Protein AF-A0A934HSJ5-F1 (afdb_monomer)

InterPro domains:
  IPR010026 Phage holin, LL-H family [PF09682] (6-108)

Foldseek 3Di:
DVVVVVVVVVVVVVVVVVVVVVVVVVVVVVVVVVVVVVVVVVVVVVVLVVLLVQLLVLLVVLCVVCVPPPPCVVVSLVSSLVSSCVVPPPDDPVRSVVSNVVSVVVVVVVCVVVCVPPPDPDPDD

Nearest PDB structures (foldseek):
  4zsf-assembly1_A-2  TM=5.308E-01  e=1.462E+00  Geobacillus stearothermophilus
  5z7e-assembly1_A  TM=4.264E-01  e=4.624E+00  Equus caballus
  8rbz-assembly1_j  TM=2.243E-01  e=7.978E+00  Homo sapiens

Structure (mmCIF, N/CA/C/O backbone):
data_AF-A0A934HSJ5-F1
#
_entry.id   AF-A0A934HSJ5-F1
#
loop_
_atom_site.group_PDB
_atom_site.id
_atom_site.type_symbol
_atom_site.label_atom_id
_atom_site.label_alt_id
_atom_site.label_comp_id
_atom_site.label_asym_id
_atom_site.label_entity_id
_atom_site.label_seq_id
_atom_site.pdbx_PDB_ins_code
_atom_site.Cartn_x
_atom_site.Cartn_y
_atom_site.Cartn_z
_atom_site.occupancy
_atom_site.B_iso_or_equiv
_atom_site.auth_seq_id
_atom_site.auth_comp_id
_atom_site.auth_asym_id
_atom_site.auth_atom_id
_atom_site.pdbx_PDB_model_num
ATOM 1 N N . MET A 1 1 ? 46.136 -0.582 -55.439 1.00 58.09 1 MET A N 1
ATOM 2 C CA . MET A 1 1 ? 46.090 0.205 -54.185 1.00 58.09 1 MET A CA 1
ATOM 3 C C . MET A 1 1 ? 44.763 0.951 -54.025 1.00 58.09 1 MET A C 1
ATOM 5 O O . MET A 1 1 ? 44.224 0.923 -52.930 1.00 58.09 1 MET A O 1
ATOM 9 N N . GLU A 1 2 ? 44.173 1.520 -55.086 1.00 60.09 2 GLU A N 1
ATOM 10 C CA . GLU A 1 2 ? 42.895 2.266 -55.010 1.00 60.09 2 GLU A CA 1
ATOM 11 C C . GLU A 1 2 ? 41.702 1.466 -54.441 1.00 60.09 2 GLU A C 1
ATOM 13 O O . GLU A 1 2 ? 41.014 1.954 -53.549 1.00 60.09 2 GLU A O 1
ATOM 18 N N . ASN A 1 3 ? 41.502 0.205 -54.847 1.00 70.56 3 ASN A N 1
ATOM 19 C CA . ASN A 1 3 ? 40.378 -0.615 -54.352 1.00 70.56 3 ASN A CA 1
ATOM 20 C C . ASN A 1 3 ? 40.442 -0.947 -52.849 1.00 70.56 3 ASN A C 1
ATOM 22 O O . ASN A 1 3 ? 39.403 -1.094 -52.209 1.00 70.56 3 ASN A O 1
ATOM 26 N N . GLN A 1 4 ? 41.642 -1.051 -52.263 1.00 71.31 4 GLN A N 1
ATOM 27 C CA . GLN A 1 4 ? 41.791 -1.298 -50.822 1.00 71.31 4 GLN A CA 1
ATOM 28 C C . GLN A 1 4 ? 41.431 -0.055 -50.005 1.00 71.31 4 GLN A C 1
ATOM 30 O O . GLN A 1 4 ? 40.747 -0.173 -48.992 1.00 71.31 4 GLN A O 1
ATOM 35 N N . VAL A 1 5 ? 41.824 1.135 -50.469 1.00 73.88 5 VAL A N 1
ATOM 36 C CA . VAL A 1 5 ? 41.498 2.404 -49.799 1.00 73.88 5 VAL A CA 1
ATOM 37 C C . VAL A 1 5 ? 39.987 2.664 -49.831 1.00 73.88 5 VAL A C 1
ATOM 39 O O . VAL A 1 5 ? 39.407 3.004 -48.802 1.00 73.88 5 VAL A O 1
ATOM 42 N N . ILE A 1 6 ? 39.324 2.412 -50.967 1.00 77.56 6 ILE A N 1
ATOM 43 C CA . ILE A 1 6 ? 37.860 2.528 -51.095 1.00 77.56 6 ILE A CA 1
ATOM 44 C C . ILE A 1 6 ? 37.143 1.517 -50.185 1.00 77.56 6 ILE A C 1
ATOM 46 O O . ILE A 1 6 ? 36.199 1.879 -49.485 1.00 77.56 6 ILE A O 1
ATOM 50 N N . SER A 1 7 ? 37.617 0.268 -50.130 1.00 79.25 7 SER A N 1
ATOM 51 C CA . SER A 1 7 ? 37.038 -0.766 -49.259 1.00 79.25 7 SER A CA 1
ATOM 52 C C . SER A 1 7 ? 37.131 -0.409 -47.772 1.00 79.25 7 SER A C 1
ATOM 54 O O . SER A 1 7 ? 36.184 -0.656 -47.027 1.00 79.25 7 SER A O 1
ATOM 56 N N . ILE A 1 8 ? 38.247 0.179 -47.330 1.00 82.62 8 ILE A N 1
ATOM 57 C CA . ILE A 1 8 ? 38.438 0.614 -45.937 1.00 82.62 8 ILE A CA 1
ATOM 58 C C . ILE A 1 8 ? 37.473 1.755 -45.592 1.00 82.62 8 ILE A C 1
ATOM 60 O O . ILE A 1 8 ? 36.840 1.732 -44.536 1.00 82.62 8 ILE A O 1
ATOM 64 N N . PHE A 1 9 ? 37.299 2.721 -46.498 1.00 82.50 9 PHE A N 1
ATOM 65 C CA . PHE A 1 9 ? 36.345 3.817 -46.313 1.00 82.50 9 PHE A CA 1
ATOM 66 C C . PHE A 1 9 ? 34.896 3.325 -46.219 1.00 82.50 9 PHE A C 1
ATOM 68 O O . PHE A 1 9 ? 34.157 3.749 -45.331 1.00 82.50 9 PHE A O 1
ATOM 75 N N . VAL A 1 10 ? 34.494 2.392 -47.086 1.00 82.50 10 VAL A N 1
ATOM 76 C CA . VAL A 1 10 ? 33.147 1.800 -47.053 1.00 82.50 10 VAL A CA 1
ATOM 77 C C . VAL A 1 10 ? 32.908 1.047 -45.741 1.00 82.50 10 VAL A C 1
ATOM 79 O O . VAL A 1 10 ? 31.857 1.210 -45.125 1.00 82.50 10 VAL A O 1
ATOM 82 N N . GLN A 1 11 ? 33.888 0.275 -45.264 1.00 84.50 11 GLN A N 1
ATOM 83 C CA . GLN A 1 11 ? 33.780 -0.433 -43.984 1.00 84.50 11 GLN A CA 1
ATOM 84 C C . GLN A 1 11 ? 33.653 0.528 -42.797 1.00 84.50 11 GLN A C 1
ATOM 86 O O . GLN A 1 11 ? 32.810 0.309 -41.930 1.00 84.50 11 GLN A O 1
ATOM 91 N N . ALA A 1 12 ? 34.426 1.617 -42.778 1.00 84.44 12 ALA A N 1
ATOM 92 C CA . ALA A 1 12 ? 34.336 2.625 -41.724 1.00 84.44 12 ALA A CA 1
ATOM 93 C C . ALA A 1 12 ? 32.936 3.265 -41.658 1.00 84.44 12 ALA A C 1
ATOM 95 O O . ALA A 1 12 ? 32.360 3.389 -40.576 1.00 84.44 12 ALA A O 1
ATOM 96 N N . VAL A 1 13 ? 32.347 3.600 -42.812 1.00 86.00 13 VAL A N 1
ATOM 97 C CA . VAL A 1 13 ? 30.982 4.147 -42.890 1.00 86.00 13 VAL A CA 1
ATOM 98 C C . VAL A 1 13 ? 29.943 3.124 -42.422 1.00 86.00 13 VAL A C 1
ATOM 100 O O . VAL A 1 13 ? 29.047 3.471 -41.654 1.00 86.00 13 VAL A O 1
ATOM 103 N N . LEU A 1 14 ? 30.074 1.856 -42.819 1.00 87.06 14 LEU A N 1
ATOM 104 C CA . LEU A 1 14 ? 29.156 0.791 -42.403 1.00 87.06 14 LEU A CA 1
ATOM 105 C C . LEU A 1 14 ? 29.187 0.540 -40.892 1.00 87.06 14 LEU A C 1
ATOM 107 O O . LEU A 1 14 ? 28.134 0.319 -40.298 1.00 87.06 14 LEU A O 1
ATOM 111 N N . VAL A 1 15 ? 30.358 0.616 -40.256 1.00 90.31 15 VAL A N 1
ATOM 112 C CA . VAL A 1 15 ? 30.484 0.480 -38.795 1.00 90.31 15 VAL A CA 1
ATOM 113 C C . VAL A 1 15 ? 29.771 1.626 -38.078 1.00 90.31 15 VAL A C 1
ATOM 115 O O . VAL A 1 15 ? 29.020 1.382 -37.134 1.00 90.31 15 VAL A O 1
ATOM 118 N N . ILE A 1 16 ? 29.944 2.864 -38.550 1.00 88.31 16 ILE A N 1
ATOM 119 C CA . ILE A 1 16 ? 29.276 4.039 -37.971 1.00 88.31 16 ILE A CA 1
ATOM 120 C C . ILE A 1 16 ? 27.755 3.927 -38.132 1.00 88.31 16 ILE A C 1
ATOM 122 O O . ILE A 1 16 ? 27.017 4.121 -37.167 1.00 88.31 16 ILE A O 1
ATOM 126 N N . LEU A 1 17 ? 27.276 3.561 -39.324 1.00 84.31 17 LEU A N 1
ATOM 127 C CA . LEU A 1 17 ? 25.848 3.371 -39.589 1.00 84.31 17 LEU A CA 1
ATOM 128 C C . LEU A 1 17 ? 25.258 2.221 -38.763 1.00 84.31 17 LEU A C 1
ATOM 130 O O . LEU A 1 17 ? 24.187 2.375 -38.176 1.00 84.31 17 LEU A O 1
ATOM 134 N N . GLY A 1 18 ? 25.969 1.097 -38.659 1.00 85.94 18 GLY A N 1
ATOM 135 C CA . GLY A 1 18 ? 25.567 -0.043 -37.837 1.00 85.94 18 GLY A CA 1
ATOM 136 C C . GLY A 1 18 ? 25.472 0.313 -36.352 1.00 85.94 18 GLY A C 1
ATOM 137 O O . GLY A 1 18 ? 24.498 -0.054 -35.689 1.00 85.94 18 GLY A O 1
ATOM 138 N N . ALA A 1 19 ? 26.426 1.095 -35.839 1.00 87.88 19 ALA A N 1
ATOM 139 C CA . ALA A 1 19 ? 26.387 1.616 -34.475 1.00 87.88 19 ALA A CA 1
ATOM 140 C C . ALA A 1 19 ? 25.193 2.561 -34.260 1.00 87.88 19 ALA A C 1
ATOM 142 O O . ALA A 1 19 ? 24.510 2.464 -33.239 1.00 87.88 19 ALA A O 1
ATOM 143 N N . LEU A 1 20 ? 24.888 3.422 -35.237 1.00 87.31 20 LEU A N 1
ATOM 144 C CA . LEU A 1 20 ? 23.760 4.352 -35.166 1.00 87.31 20 LEU A CA 1
ATOM 145 C C . LEU A 1 20 ? 22.411 3.619 -35.137 1.00 87.31 20 LEU A C 1
ATOM 147 O O . LEU A 1 20 ? 21.568 3.906 -34.290 1.00 87.31 20 LEU A O 1
ATOM 151 N N . VAL A 1 21 ? 22.215 2.638 -36.023 1.00 85.56 21 VAL A N 1
ATOM 152 C CA . VAL A 1 21 ? 20.997 1.808 -36.065 1.00 85.56 21 VAL A CA 1
ATOM 153 C C . VAL A 1 21 ? 20.832 1.021 -34.765 1.00 85.56 21 VAL A C 1
ATOM 155 O O . VAL A 1 21 ? 19.734 0.971 -34.204 1.00 85.56 21 VAL A O 1
ATOM 158 N N . SER A 1 22 ? 21.924 0.459 -34.244 1.00 83.81 22 SER A N 1
ATOM 159 C CA . SER A 1 22 ? 21.920 -0.271 -32.970 1.00 83.81 22 SER A CA 1
ATOM 160 C C . SER A 1 22 ? 21.547 0.642 -31.799 1.00 83.81 22 SER A C 1
ATOM 162 O O . SER A 1 22 ? 20.719 0.278 -30.958 1.00 83.81 22 SER A O 1
ATOM 164 N N . TYR A 1 23 ? 22.092 1.861 -31.770 1.00 89.56 23 TYR A N 1
ATOM 165 C CA . TYR A 1 23 ? 21.759 2.867 -30.766 1.00 89.56 23 TYR A CA 1
ATOM 166 C C . TYR A 1 23 ? 20.286 3.289 -30.843 1.00 89.56 23 TYR A C 1
ATOM 168 O O . TYR A 1 23 ? 19.583 3.227 -29.835 1.00 89.56 23 TYR A O 1
ATOM 176 N N . LEU A 1 24 ? 19.783 3.642 -32.031 1.00 85.56 24 LEU A N 1
ATOM 177 C CA . LEU A 1 24 ? 18.388 4.056 -32.228 1.00 85.56 24 LEU A CA 1
ATOM 178 C C . LEU A 1 24 ? 17.398 2.950 -31.839 1.00 85.56 24 LEU A C 1
ATOM 180 O O . LEU A 1 24 ? 16.396 3.225 -31.180 1.00 85.56 24 LEU A O 1
ATOM 184 N N . THR A 1 25 ? 17.711 1.697 -32.175 1.00 82.25 25 THR A N 1
ATOM 185 C CA . THR A 1 25 ? 16.900 0.533 -31.786 1.00 82.25 25 THR A CA 1
ATOM 186 C C . THR A 1 25 ? 16.874 0.370 -30.267 1.00 82.25 25 THR A C 1
ATOM 188 O O . THR A 1 25 ? 15.809 0.198 -29.674 1.00 82.25 25 THR A O 1
ATOM 191 N N . THR A 1 26 ? 18.031 0.499 -29.614 1.00 89.00 26 THR A N 1
ATOM 192 C CA . THR A 1 26 ? 18.147 0.400 -28.152 1.00 89.00 26 THR A CA 1
ATOM 193 C C . THR A 1 26 ? 17.371 1.515 -27.450 1.00 89.00 26 THR A C 1
ATOM 195 O O . THR A 1 26 ? 16.642 1.251 -26.494 1.00 89.00 26 THR A O 1
ATOM 198 N N . VAL A 1 27 ? 17.474 2.755 -27.935 1.00 89.25 27 VAL A N 1
ATOM 199 C CA . VAL A 1 27 ? 16.727 3.901 -27.396 1.00 89.25 27 VAL A CA 1
ATOM 200 C C . VAL A 1 27 ? 15.220 3.700 -27.567 1.00 89.25 27 VAL A C 1
ATOM 202 O O . VAL A 1 27 ? 14.472 3.911 -26.612 1.00 89.25 27 VAL A O 1
ATOM 205 N N . ALA A 1 28 ? 14.770 3.243 -28.739 1.00 82.06 28 ALA A N 1
ATOM 206 C CA . ALA A 1 28 ? 13.357 2.985 -29.006 1.00 82.06 28 ALA A CA 1
ATOM 207 C C . ALA A 1 28 ? 12.786 1.895 -28.084 1.00 82.06 28 ALA A C 1
ATOM 209 O O . ALA A 1 28 ? 11.754 2.106 -27.442 1.00 82.06 28 ALA A O 1
ATOM 210 N N . VAL A 1 29 ? 13.483 0.761 -27.951 1.00 89.25 29 VAL A N 1
ATOM 211 C CA . VAL A 1 29 ? 13.084 -0.325 -27.042 1.00 89.25 29 VAL A CA 1
ATOM 212 C C . VAL A 1 29 ? 13.098 0.152 -25.590 1.00 89.25 29 VAL A C 1
ATOM 214 O O . VAL A 1 29 ? 12.127 -0.064 -24.870 1.00 89.25 29 VAL A O 1
ATOM 217 N N . SER A 1 30 ? 14.146 0.861 -25.162 1.00 90.56 30 SER A N 1
ATOM 218 C CA . SER A 1 30 ? 14.241 1.398 -23.799 1.00 90.56 30 SER A CA 1
ATOM 219 C C . SER A 1 30 ? 13.086 2.350 -23.475 1.00 90.56 30 SER A C 1
ATOM 221 O O . SER A 1 30 ? 12.499 2.270 -22.396 1.00 90.56 30 SER A O 1
ATOM 223 N N . TYR A 1 31 ? 12.712 3.222 -24.413 1.00 89.88 31 TYR A N 1
ATOM 224 C CA . TYR A 1 31 ? 11.584 4.136 -24.252 1.00 89.88 31 TYR A CA 1
ATOM 225 C C . TYR A 1 31 ? 10.246 3.394 -24.110 1.00 89.88 31 TYR A C 1
ATOM 227 O O . TYR A 1 31 ? 9.453 3.722 -23.224 1.00 89.88 31 TYR A O 1
ATOM 235 N N . LEU A 1 32 ? 10.005 2.371 -24.938 1.00 83.06 32 LEU A N 1
ATOM 236 C CA . LEU A 1 32 ? 8.800 1.539 -24.853 1.00 83.06 32 LEU A CA 1
ATOM 237 C C . LEU A 1 32 ? 8.738 0.755 -23.537 1.00 83.06 32 LEU A C 1
ATOM 239 O O . LEU A 1 32 ? 7.688 0.738 -22.892 1.00 83.06 32 LEU A O 1
ATOM 243 N N . SER A 1 33 ? 9.857 0.172 -23.101 1.00 82.50 33 SER A N 1
ATOM 244 C CA . SER A 1 33 ? 9.949 -0.529 -21.816 1.00 82.50 33 SER A CA 1
ATOM 245 C C . SER A 1 33 ? 9.636 0.402 -20.646 1.00 82.50 33 SER A C 1
ATOM 247 O O . SER A 1 33 ? 8.779 0.080 -19.827 1.00 82.50 33 SER A O 1
ATOM 249 N N . LYS A 1 34 ? 10.222 1.607 -20.622 1.00 87.62 34 LYS A N 1
ATOM 250 C CA . LYS A 1 34 ? 9.939 2.616 -19.586 1.00 87.62 34 LYS A CA 1
ATOM 251 C C . LYS A 1 34 ? 8.470 3.038 -19.568 1.00 87.62 34 LYS A C 1
ATOM 253 O O . LYS A 1 34 ? 7.888 3.175 -18.495 1.00 87.62 34 LYS A O 1
ATOM 258 N N . LYS A 1 35 ? 7.845 3.227 -20.738 1.00 79.06 35 LYS A N 1
ATOM 259 C CA . LYS A 1 35 ? 6.406 3.531 -20.818 1.00 79.06 35 LYS A CA 1
ATOM 260 C C . LYS A 1 35 ? 5.549 2.391 -20.283 1.00 79.06 35 LYS A C 1
ATOM 262 O O . LYS A 1 35 ? 4.624 2.647 -19.519 1.00 79.06 35 LYS A O 1
ATOM 267 N N . LYS A 1 36 ? 5.858 1.148 -20.654 1.00 75.50 36 LYS A N 1
ATOM 268 C CA . LYS A 1 36 ? 5.157 -0.036 -20.149 1.00 75.50 36 LYS A CA 1
ATOM 269 C C . LYS A 1 36 ? 5.270 -0.140 -18.625 1.00 75.50 36 LYS A C 1
ATOM 271 O O . LYS A 1 36 ? 4.259 -0.338 -17.962 1.00 75.50 36 LYS A O 1
ATOM 276 N N . GLU A 1 37 ? 6.467 0.024 -18.068 1.00 81.31 37 GLU A N 1
ATOM 277 C CA . GLU A 1 37 ? 6.694 0.002 -16.616 1.00 81.31 37 GLU A CA 1
ATOM 278 C C . GLU A 1 37 ? 5.930 1.116 -15.893 1.00 81.31 37 GLU A C 1
ATOM 280 O O . GLU A 1 37 ? 5.292 0.860 -14.873 1.00 81.31 37 GLU A O 1
ATOM 285 N N . ALA A 1 38 ? 5.936 2.337 -16.438 1.00 78.56 38 ALA A N 1
ATOM 286 C CA . ALA A 1 38 ? 5.179 3.455 -15.884 1.00 78.56 38 ALA A CA 1
ATOM 287 C C . ALA A 1 38 ? 3.668 3.181 -15.876 1.00 78.56 38 ALA A C 1
ATOM 289 O O . ALA A 1 38 ? 3.017 3.445 -14.870 1.00 78.56 38 ALA A O 1
ATOM 290 N N . LEU A 1 39 ? 3.128 2.596 -16.952 1.00 68.94 39 LEU A N 1
ATOM 291 C CA . LEU A 1 39 ? 1.721 2.193 -17.024 1.00 68.94 39 LEU A CA 1
ATOM 292 C C . LEU A 1 39 ? 1.390 1.101 -16.003 1.00 68.94 39 LEU A C 1
ATOM 294 O O . LEU A 1 39 ? 0.397 1.222 -15.299 1.00 68.94 39 LEU A O 1
ATOM 298 N N . ILE A 1 40 ? 2.228 0.070 -15.863 1.00 71.38 40 ILE A N 1
ATOM 299 C CA . ILE A 1 40 ? 2.032 -0.985 -14.852 1.00 71.38 40 ILE A CA 1
ATOM 300 C C . ILE A 1 40 ? 2.041 -0.393 -13.442 1.00 71.38 40 ILE A C 1
ATOM 302 O O . ILE A 1 40 ? 1.168 -0.703 -12.633 1.00 71.38 40 ILE A O 1
ATOM 306 N N . LYS A 1 41 ? 2.995 0.498 -13.155 1.00 80.38 41 LYS A N 1
ATOM 307 C CA . LYS A 1 41 ? 3.080 1.191 -11.869 1.00 80.38 41 LYS A CA 1
ATOM 308 C C . LYS A 1 41 ? 1.856 2.072 -11.618 1.00 80.38 41 LYS A C 1
ATOM 310 O O . LYS A 1 41 ? 1.340 2.076 -10.505 1.00 80.38 41 LYS A O 1
ATOM 315 N N . GLN A 1 42 ? 1.390 2.791 -12.639 1.00 74.12 42 GLN A N 1
ATOM 316 C CA . GLN A 1 42 ? 0.189 3.616 -12.557 1.00 74.12 42 GLN A CA 1
ATOM 317 C C . GLN A 1 42 ? -1.052 2.758 -12.294 1.00 74.12 42 GLN A C 1
ATOM 319 O O . GLN A 1 42 ? -1.782 3.053 -11.359 1.00 74.12 42 GLN A O 1
ATOM 324 N N . MET A 1 43 ? -1.236 1.648 -13.017 1.00 68.56 43 MET A N 1
ATOM 325 C CA . MET A 1 43 ? -2.340 0.713 -12.766 1.00 68.56 43 MET A CA 1
ATOM 326 C C . MET A 1 43 ? -2.302 0.148 -11.342 1.00 68.56 43 MET A C 1
ATOM 328 O O . MET A 1 43 ? -3.340 0.044 -10.697 1.00 68.56 43 MET A O 1
ATOM 332 N N . GLY A 1 44 ? -1.113 -0.194 -10.834 1.00 81.00 44 GLY A N 1
ATOM 333 C CA . GLY A 1 44 ? -0.949 -0.642 -9.450 1.00 81.00 44 GLY A CA 1
ATOM 334 C C . GLY A 1 44 ? -1.345 0.436 -8.437 1.00 81.00 44 GLY A C 1
ATOM 335 O O . GLY A 1 44 ? -2.069 0.149 -7.486 1.00 81.00 44 GLY A O 1
ATOM 336 N N . ALA A 1 45 ? -0.926 1.685 -8.662 1.00 82.44 45 ALA A N 1
ATOM 337 C CA . ALA A 1 45 ? -1.295 2.818 -7.816 1.00 82.44 45 ALA A CA 1
ATOM 338 C C . ALA A 1 45 ? -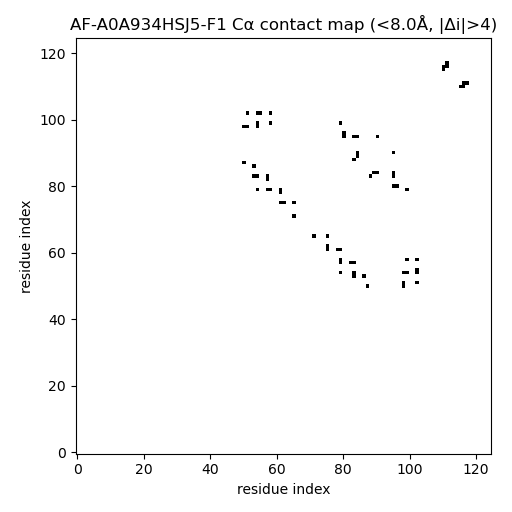2.801 3.124 -7.874 1.00 82.44 45 ALA A C 1
ATOM 340 O O . ALA A 1 45 ? -3.420 3.360 -6.839 1.00 82.44 45 ALA A O 1
ATOM 341 N N . ASP A 1 46 ? -3.405 3.072 -9.060 1.00 85.75 46 ASP A N 1
ATOM 342 C CA . ASP A 1 46 ? -4.838 3.297 -9.253 1.00 85.75 46 ASP A CA 1
ATOM 343 C C . ASP A 1 46 ? -5.659 2.211 -8.548 1.00 85.75 46 ASP A C 1
ATOM 345 O O . ASP A 1 46 ? -6.589 2.522 -7.803 1.00 85.75 46 ASP A O 1
ATOM 349 N N . GLN A 1 47 ? -5.267 0.942 -8.695 1.00 87.25 47 GLN A N 1
ATOM 350 C CA . GLN A 1 47 ? -5.917 -0.176 -8.014 1.00 87.25 47 GLN A CA 1
ATOM 351 C C . GLN A 1 47 ? -5.786 -0.070 -6.490 1.00 87.25 47 GLN A C 1
ATOM 353 O O . GLN A 1 47 ? -6.761 -0.307 -5.766 1.00 87.25 47 GLN A O 1
ATOM 358 N N . TYR A 1 48 ? -4.608 0.322 -5.995 1.00 89.44 48 TYR A N 1
ATOM 359 C CA . TYR A 1 48 ? -4.398 0.591 -4.575 1.00 89.44 48 TYR A CA 1
ATOM 360 C C . TYR A 1 48 ? -5.328 1.704 -4.084 1.00 89.44 48 TYR A C 1
ATOM 362 O O . TYR A 1 48 ? -6.037 1.515 -3.100 1.00 89.44 48 TYR A O 1
ATOM 370 N N . ASN A 1 49 ? -5.394 2.833 -4.795 1.00 91.44 49 ASN A N 1
ATOM 371 C CA . ASN A 1 49 ? -6.228 3.977 -4.421 1.00 91.44 49 ASN A CA 1
ATOM 372 C C . ASN A 1 49 ? -7.725 3.635 -4.425 1.00 91.44 49 ASN A C 1
ATOM 374 O O . ASN A 1 49 ? -8.459 4.036 -3.520 1.00 91.44 49 ASN A O 1
ATOM 378 N N . ILE A 1 50 ? -8.190 2.870 -5.417 1.00 92.94 50 ILE A N 1
ATOM 379 C CA . ILE A 1 50 ? -9.569 2.369 -5.467 1.00 92.94 50 ILE A CA 1
ATOM 380 C C . ILE A 1 50 ? -9.853 1.499 -4.238 1.00 92.94 50 ILE A C 1
ATOM 382 O O . ILE A 1 50 ? -10.835 1.730 -3.529 1.00 92.94 50 ILE A O 1
ATOM 386 N N . THR A 1 51 ? -8.970 0.540 -3.949 1.00 93.81 51 THR A N 1
ATOM 387 C CA . THR A 1 51 ? -9.113 -0.371 -2.804 1.00 93.81 51 THR A CA 1
ATOM 388 C C . THR A 1 51 ? -9.086 0.391 -1.478 1.00 93.81 51 THR A C 1
ATOM 390 O O . THR A 1 51 ? -9.934 0.155 -0.618 1.00 93.81 51 THR A O 1
ATOM 393 N N . TYR A 1 52 ? -8.198 1.377 -1.344 1.00 96.19 52 TYR A N 1
ATOM 394 C CA . TYR A 1 52 ? -8.115 2.261 -0.185 1.00 96.19 52 TYR A CA 1
ATOM 395 C C . TYR A 1 52 ? -9.418 3.040 0.046 1.00 96.19 52 TYR A C 1
ATOM 397 O O . TYR A 1 52 ? -9.935 3.087 1.161 1.00 96.19 52 TYR A O 1
ATOM 405 N N . ASN A 1 53 ? -10.006 3.610 -1.008 1.00 96.12 53 ASN A N 1
ATOM 406 C CA . ASN A 1 53 ? -11.268 4.347 -0.901 1.00 96.12 53 ASN A CA 1
ATOM 407 C C . ASN A 1 53 ? -12.446 3.440 -0.506 1.00 96.12 53 ASN A C 1
ATOM 409 O O . ASN A 1 53 ? -13.313 3.842 0.281 1.00 96.12 53 ASN A O 1
ATOM 413 N N . ILE A 1 54 ? -12.469 2.200 -1.006 1.00 96.00 54 ILE A N 1
ATOM 414 C CA . ILE A 1 54 ? -13.436 1.178 -0.582 1.00 96.00 54 ILE A CA 1
ATOM 415 C C . ILE A 1 54 ? -13.239 0.846 0.902 1.00 96.00 54 ILE A C 1
ATOM 417 O O . ILE A 1 54 ? -14.206 0.888 1.664 1.00 96.00 54 ILE A O 1
ATOM 421 N N . ALA A 1 55 ? -12.001 0.574 1.323 1.00 96.94 55 ALA A N 1
ATOM 422 C CA . ALA A 1 55 ? -11.644 0.297 2.712 1.00 96.94 55 ALA A CA 1
ATOM 423 C C . ALA A 1 55 ? -12.083 1.434 3.649 1.00 96.94 55 ALA A C 1
ATOM 425 O O . ALA A 1 55 ? -12.760 1.194 4.647 1.00 96.94 55 ALA A O 1
ATOM 426 N N . LYS A 1 56 ? -11.808 2.689 3.285 1.00 96.88 56 LYS A N 1
ATOM 427 C CA . LYS A 1 56 ? -12.228 3.873 4.048 1.00 96.88 56 LYS A CA 1
ATOM 428 C C . LYS A 1 56 ? -13.748 3.985 4.177 1.00 96.88 56 LYS A C 1
ATOM 430 O O . LYS A 1 56 ? -14.265 4.279 5.253 1.00 96.88 56 LYS A O 1
ATOM 435 N N . SER A 1 57 ? -14.478 3.701 3.100 1.00 94.81 57 SER A N 1
ATOM 436 C CA . SER A 1 57 ? -15.947 3.702 3.118 1.00 94.81 57 SER A CA 1
ATOM 437 C C . SER A 1 57 ? -16.507 2.607 4.035 1.00 94.81 57 SER A C 1
ATOM 439 O O . SER A 1 57 ? -17.449 2.851 4.789 1.00 94.81 57 SER A O 1
ATOM 441 N N . ILE A 1 58 ? -15.907 1.411 4.008 1.00 95.94 58 ILE A N 1
ATOM 442 C CA . ILE A 1 58 ? -16.261 0.303 4.907 1.00 95.94 58 ILE A CA 1
ATOM 443 C C . ILE A 1 58 ? -15.979 0.679 6.359 1.00 95.94 58 ILE A C 1
ATOM 445 O O . ILE A 1 58 ? -16.836 0.445 7.206 1.00 95.94 58 ILE A O 1
ATOM 449 N N . PHE A 1 59 ? -14.824 1.285 6.649 1.00 96.06 59 PHE A N 1
ATOM 450 C CA . PHE A 1 59 ? -14.472 1.717 8.001 1.00 96.06 59 PHE A CA 1
ATOM 451 C C . PHE A 1 59 ? -15.572 2.592 8.609 1.00 96.06 59 PHE A C 1
ATOM 453 O O . PHE A 1 59 ? -16.075 2.285 9.686 1.00 96.06 59 PHE A O 1
ATOM 460 N N . PHE A 1 60 ? -16.020 3.628 7.893 1.00 93.94 60 PHE A N 1
ATOM 461 C CA . PHE A 1 60 ? -17.087 4.496 8.394 1.00 93.94 60 PHE A CA 1
ATOM 462 C C . PHE A 1 60 ? -18.426 3.770 8.553 1.00 93.94 60 PHE A C 1
ATOM 464 O O . PHE A 1 60 ? -19.142 4.021 9.522 1.00 93.94 60 PHE A O 1
ATOM 471 N N . ALA A 1 61 ? -18.766 2.854 7.641 1.00 91.25 61 ALA A N 1
ATOM 472 C CA . ALA A 1 61 ? -19.981 2.050 7.760 1.00 91.25 61 ALA A CA 1
ATOM 473 C C . ALA A 1 61 ? -19.955 1.156 9.014 1.00 91.25 61 ALA A C 1
ATOM 475 O O . ALA A 1 61 ? -20.933 1.106 9.761 1.00 91.25 61 ALA A O 1
ATOM 476 N N . VAL A 1 62 ? -18.818 0.505 9.277 1.00 92.62 62 VAL A N 1
ATOM 477 C CA . VAL A 1 62 ? -18.598 -0.323 10.468 1.00 92.62 62 VAL A CA 1
ATOM 478 C C . VAL A 1 62 ? -18.643 0.534 11.736 1.00 92.62 62 VAL A C 1
ATOM 480 O O . VAL A 1 62 ? -19.364 0.200 12.673 1.00 92.62 62 VAL A O 1
ATOM 483 N N . GLU A 1 63 ? -17.958 1.679 11.769 1.00 89.81 63 GLU A N 1
ATOM 484 C CA . GLU A 1 63 ? -18.016 2.604 12.909 1.00 89.81 63 GLU A CA 1
ATOM 485 C C . GLU A 1 63 ? -19.454 3.041 13.227 1.00 89.81 63 GLU A C 1
ATOM 487 O O . GLU A 1 63 ? -19.861 3.028 14.390 1.00 89.81 63 GLU A O 1
ATOM 492 N N . GLN A 1 64 ? -20.260 3.347 12.205 1.00 87.25 64 GLN A N 1
ATOM 493 C CA . GLN A 1 64 ? -21.666 3.715 12.388 1.00 87.25 64 GLN A CA 1
ATOM 494 C C . GLN A 1 64 ? -22.520 2.569 12.926 1.00 87.25 64 GLN A C 1
ATOM 496 O O . GLN A 1 64 ? -23.334 2.779 13.829 1.00 87.25 64 GLN A O 1
ATOM 501 N N . GLN A 1 65 ? -22.336 1.354 12.412 1.00 86.62 65 GLN A N 1
ATOM 502 C CA . GLN A 1 65 ? -23.092 0.189 12.866 1.00 86.62 65 GLN A CA 1
ATOM 503 C C . GLN A 1 65 ? -22.818 -0.143 14.337 1.00 86.62 65 GLN A C 1
ATOM 505 O O . GLN A 1 65 ? -23.720 -0.553 15.066 1.00 86.62 65 GLN A O 1
ATOM 510 N N . PHE A 1 66 ? -21.586 0.080 14.787 1.00 91.44 66 PHE A N 1
ATOM 511 C CA . PHE A 1 66 ? -21.154 -0.209 16.151 1.00 91.44 66 PHE A CA 1
ATOM 512 C C . PHE A 1 66 ? -21.144 1.026 17.067 1.00 91.44 66 PHE A C 1
ATOM 514 O O . PHE A 1 66 ? -20.660 0.935 18.195 1.00 91.44 66 PHE A O 1
ATOM 521 N N . LYS A 1 67 ? -21.714 2.165 16.640 1.00 87.69 67 LYS A N 1
ATOM 522 C CA . LYS A 1 67 ? -21.667 3.449 17.371 1.00 87.69 67 LYS A CA 1
ATOM 523 C C . LYS A 1 67 ? -22.115 3.369 18.836 1.00 87.69 67 LYS A C 1
ATOM 525 O O . LYS A 1 67 ? -21.614 4.103 19.679 1.00 87.69 67 LYS A O 1
ATOM 530 N N . SER A 1 68 ? -23.067 2.485 19.138 1.00 86.31 68 SER A N 1
ATOM 531 C CA . SER A 1 68 ? -23.665 2.319 20.471 1.00 86.31 68 SER A CA 1
ATOM 532 C C . SER A 1 68 ? -23.117 1.106 21.226 1.00 86.31 68 SER A C 1
ATOM 534 O O . SER A 1 68 ? -23.636 0.764 22.284 1.00 86.31 68 SER A O 1
ATOM 536 N N . MET A 1 69 ? -22.099 0.430 20.685 1.00 87.31 69 MET A N 1
ATOM 537 C CA . MET A 1 69 ? -21.591 -0.833 21.208 1.00 87.31 69 MET A CA 1
ATOM 538 C C . MET A 1 69 ? -20.161 -0.639 21.744 1.00 87.31 69 MET A C 1
ATOM 540 O O . MET A 1 69 ? -1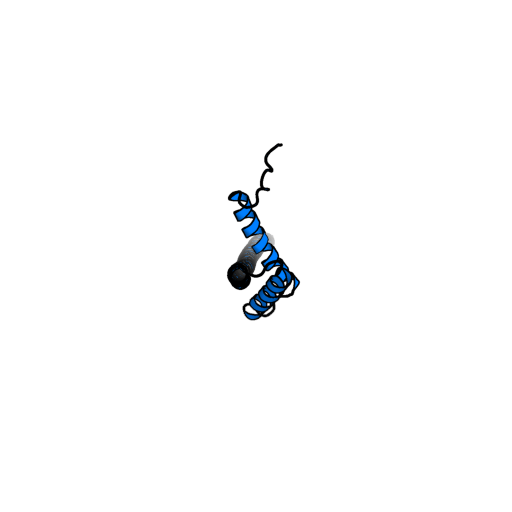9.201 -0.639 20.963 1.00 87.31 69 MET A O 1
ATOM 544 N N . PRO A 1 70 ? -19.987 -0.440 23.064 1.00 81.44 70 PRO A N 1
ATOM 545 C CA . PRO A 1 70 ? -18.664 -0.242 23.646 1.00 81.44 70 PRO A CA 1
ATOM 546 C C . PRO A 1 70 ? -17.819 -1.519 23.528 1.00 81.44 70 PRO A C 1
ATOM 548 O O . PRO A 1 70 ? -18.346 -2.627 23.573 1.00 81.44 70 PRO A O 1
ATOM 551 N N . LYS A 1 71 ? -16.492 -1.364 23.410 1.00 86.56 71 LYS A N 1
ATOM 552 C CA . LYS A 1 71 ? -15.509 -2.471 23.338 1.00 86.56 71 LYS A CA 1
ATOM 553 C C . LYS A 1 71 ? -15.735 -3.462 22.180 1.00 86.56 71 LYS A C 1
ATOM 555 O O . LYS A 1 71 ? -15.415 -4.638 22.299 1.00 86.56 71 LYS A O 1
ATOM 560 N N . SER A 1 72 ? -16.226 -2.975 21.043 1.00 91.19 72 SER A N 1
ATOM 561 C CA . SER A 1 72 ? -16.535 -3.780 19.853 1.00 91.19 72 SER A CA 1
ATOM 562 C C . SER A 1 72 ? -15.369 -3.941 18.858 1.00 91.19 72 SER A C 1
ATOM 564 O O . SER A 1 72 ? -15.582 -4.214 17.679 1.00 91.19 72 SER A O 1
ATOM 566 N N . GLY A 1 73 ? -14.122 -3.739 19.302 1.00 90.12 73 GLY A N 1
ATOM 567 C CA . GLY A 1 73 ? -12.954 -3.638 18.414 1.00 90.12 73 GLY A CA 1
ATOM 568 C C . GLY A 1 73 ? -12.744 -4.864 17.520 1.00 90.12 73 GLY A C 1
ATOM 569 O O . GLY A 1 73 ? -12.563 -4.711 16.314 1.00 90.12 73 GLY A O 1
ATOM 570 N N . GLN A 1 74 ? -12.847 -6.071 18.086 1.00 94.19 74 GLN A N 1
ATOM 571 C CA . GLN A 1 74 ? -12.696 -7.308 17.315 1.00 94.19 74 GLN A CA 1
ATOM 572 C C . GLN A 1 74 ? -13.845 -7.491 16.318 1.00 94.19 74 GLN A C 1
ATOM 574 O O . GLN A 1 74 ? -13.599 -7.751 15.146 1.00 94.19 74 GLN A O 1
ATOM 579 N N . GLN A 1 75 ? -15.096 -7.271 16.740 1.00 95.00 75 GLN A N 1
ATOM 580 C CA . GLN A 1 75 ? -16.253 -7.417 15.850 1.00 95.00 75 GLN A CA 1
ATOM 581 C C . GLN A 1 75 ? -16.205 -6.424 14.682 1.00 95.00 75 GLN A C 1
ATOM 583 O O . GLN A 1 75 ? -16.581 -6.767 13.560 1.00 95.00 75 GLN A O 1
ATOM 588 N N . LYS A 1 76 ? -15.717 -5.202 14.930 1.00 93.06 76 LYS A N 1
ATOM 589 C CA . LYS A 1 76 ? -15.477 -4.205 13.884 1.00 93.06 76 LYS A CA 1
ATOM 590 C C . LYS A 1 76 ? -14.414 -4.679 12.894 1.00 93.06 76 LYS A C 1
ATOM 592 O O . LYS A 1 76 ? -14.637 -4.579 11.690 1.00 93.06 76 LYS A O 1
ATOM 597 N N . ALA A 1 77 ? -13.292 -5.210 13.382 1.00 95.75 77 ALA A N 1
ATOM 598 C CA . ALA A 1 77 ? -12.225 -5.731 12.529 1.00 95.75 77 ALA A CA 1
ATOM 599 C C . ALA A 1 77 ? -12.710 -6.912 11.672 1.00 95.75 77 ALA A C 1
ATOM 601 O O . ALA A 1 77 ? -12.528 -6.901 10.457 1.00 95.75 77 ALA A O 1
ATOM 602 N N . ASP A 1 78 ? -13.413 -7.875 12.269 1.00 97.06 78 ASP A N 1
ATOM 603 C CA . ASP A 1 78 ? -13.947 -9.039 11.555 1.00 97.06 78 ASP A CA 1
ATOM 604 C C . ASP A 1 78 ? -14.957 -8.622 10.475 1.00 97.06 78 ASP A C 1
ATOM 606 O O . ASP A 1 78 ? -14.929 -9.116 9.342 1.00 97.06 78 ASP A O 1
ATOM 610 N N . MET A 1 79 ? -15.840 -7.669 10.798 1.00 95.88 79 MET A N 1
ATOM 611 C CA . MET A 1 79 ? -16.819 -7.150 9.845 1.00 95.88 79 MET A CA 1
ATOM 612 C C . MET A 1 79 ? -16.158 -6.359 8.716 1.00 95.88 79 MET A C 1
ATOM 614 O O . MET A 1 79 ? -16.532 -6.534 7.554 1.00 95.88 79 MET A O 1
ATOM 618 N N . PHE A 1 80 ? -15.161 -5.535 9.038 1.00 97.62 80 PHE A N 1
ATOM 619 C CA . PHE A 1 80 ? -14.359 -4.827 8.049 1.00 97.62 80 PHE A CA 1
ATOM 620 C C . PHE A 1 80 ? -13.711 -5.813 7.072 1.00 97.62 80 PHE A C 1
ATOM 622 O O . PHE A 1 80 ? -13.897 -5.677 5.862 1.00 97.62 80 PHE A O 1
ATOM 629 N N . ASN A 1 81 ? -13.031 -6.843 7.586 1.00 97.38 81 ASN A N 1
ATOM 630 C CA . ASN A 1 81 ? -12.324 -7.836 6.775 1.00 97.38 81 ASN A CA 1
ATOM 631 C C . ASN A 1 81 ? -13.285 -8.558 5.832 1.00 97.38 81 ASN A C 1
ATOM 633 O O . ASN A 1 81 ? -13.041 -8.647 4.629 1.00 97.38 81 ASN A O 1
ATOM 637 N N . LYS A 1 82 ? -14.432 -8.997 6.364 1.00 97.44 82 LYS A N 1
ATOM 638 C CA . LYS A 1 82 ? -15.482 -9.647 5.577 1.00 97.44 82 LYS A CA 1
ATOM 639 C C . LYS A 1 82 ? -16.015 -8.735 4.471 1.00 97.44 82 LYS A C 1
ATOM 641 O O . LYS A 1 82 ? -16.194 -9.176 3.339 1.00 97.44 82 LYS A O 1
ATOM 646 N N . MET A 1 83 ? -16.297 -7.471 4.781 1.00 96.44 83 MET A N 1
ATOM 647 C CA . MET A 1 83 ? -16.832 -6.524 3.801 1.00 96.44 83 MET A CA 1
ATOM 648 C C . MET A 1 83 ? -15.810 -6.164 2.721 1.00 96.44 83 ME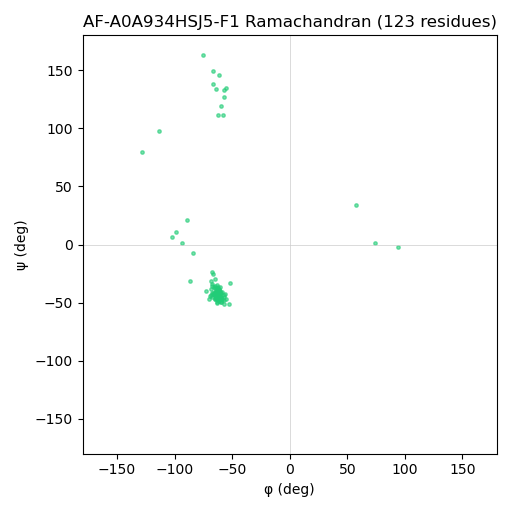T A C 1
ATOM 650 O O . MET A 1 83 ? -16.196 -6.029 1.559 1.00 96.44 83 MET A O 1
ATOM 654 N N . LEU A 1 84 ? -14.533 -6.021 3.087 1.00 95.00 84 LEU A N 1
ATOM 655 C CA . LEU A 1 84 ? -13.475 -5.669 2.146 1.00 95.00 84 LEU A CA 1
ATOM 656 C C . LEU A 1 84 ? -13.189 -6.830 1.195 1.00 95.00 84 LEU A C 1
ATOM 658 O O . LEU A 1 84 ? -13.220 -6.621 -0.014 1.00 95.00 84 LEU A O 1
ATOM 662 N N . LEU A 1 85 ? -13.046 -8.053 1.716 1.00 95.81 85 LEU A N 1
ATOM 663 C CA . LEU A 1 85 ? -12.843 -9.251 0.897 1.00 95.81 85 LEU A CA 1
ATOM 664 C C . LEU A 1 85 ? -14.017 -9.508 -0.063 1.00 95.81 85 LEU A C 1
ATOM 666 O O . LEU A 1 85 ? -13.811 -9.900 -1.207 1.00 95.81 85 LEU A O 1
ATOM 670 N N . ASN A 1 86 ? -15.253 -9.234 0.366 1.00 94.50 86 ASN A N 1
ATOM 671 C CA . ASN A 1 86 ? -16.427 -9.363 -0.502 1.00 94.50 86 ASN A CA 1
ATOM 672 C C . ASN A 1 86 ? -16.448 -8.338 -1.648 1.00 94.50 86 ASN A C 1
ATOM 674 O O 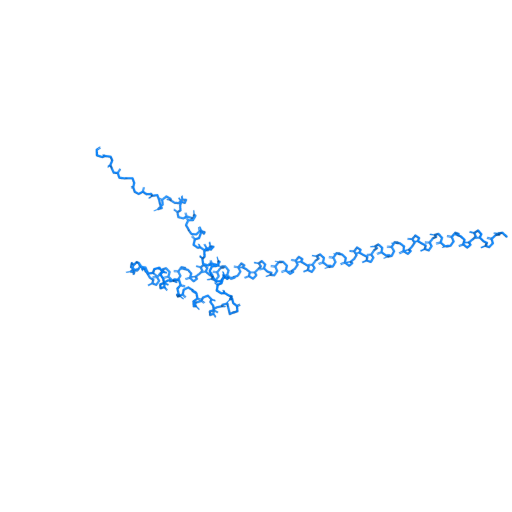. ASN A 1 86 ? -16.981 -8.632 -2.715 1.00 94.50 86 ASN A O 1
ATOM 678 N N . LYS A 1 87 ? -15.936 -7.118 -1.429 1.00 91.56 87 LYS A N 1
ATOM 679 C CA . LYS A 1 87 ? -15.913 -6.056 -2.452 1.00 91.56 87 LYS A CA 1
ATOM 680 C C . LYS A 1 87 ? -14.683 -6.121 -3.349 1.00 91.56 87 LYS A C 1
ATOM 682 O O . LYS A 1 87 ? -14.773 -5.732 -4.509 1.00 91.56 87 LYS A O 1
ATOM 687 N N . VAL A 1 88 ? -13.563 -6.593 -2.813 1.00 91.56 88 VAL A N 1
ATOM 688 C CA . VAL A 1 88 ? -12.293 -6.756 -3.520 1.00 91.56 88 VAL A CA 1
ATOM 689 C C . VAL A 1 88 ? -11.814 -8.195 -3.299 1.00 91.56 88 VAL A C 1
ATOM 691 O O . VAL A 1 88 ? -10.991 -8.453 -2.418 1.00 91.56 88 VAL A O 1
ATOM 694 N N . PRO A 1 89 ? -12.372 -9.161 -4.054 1.00 91.94 89 PRO A N 1
ATOM 695 C CA . PRO A 1 89 ? -11.967 -10.555 -3.949 1.00 91.94 89 PRO A CA 1
ATOM 696 C C . PRO A 1 89 ? -10.494 -10.734 -4.319 1.00 91.94 89 PRO A C 1
ATOM 698 O O . PRO A 1 89 ? -9.988 -10.066 -5.219 1.00 91.94 89 PRO A O 1
ATOM 701 N N . GLY A 1 90 ? -9.825 -11.679 -3.660 1.00 89.50 90 GLY A N 1
ATOM 702 C CA . GLY A 1 90 ? -8.431 -12.028 -3.946 1.00 89.50 90 GLY A CA 1
ATOM 703 C C . GLY A 1 90 ? -7.389 -11.310 -3.088 1.00 89.50 90 GLY A C 1
ATOM 704 O O . GLY A 1 90 ? -6.214 -11.634 -3.217 1.00 89.50 90 GLY A O 1
ATOM 705 N N . LEU A 1 91 ? -7.798 -10.399 -2.196 1.00 91.44 91 LEU A N 1
ATOM 706 C CA . LEU A 1 91 ? -6.896 -9.849 -1.184 1.00 91.44 91 LEU A CA 1
ATOM 707 C C . LEU A 1 91 ? -6.484 -10.924 -0.173 1.00 91.44 91 LEU A C 1
ATOM 709 O O . LEU A 1 91 ? -7.309 -11.709 0.304 1.00 91.44 91 LEU A O 1
ATOM 713 N N . THR A 1 92 ? -5.209 -10.916 0.186 1.00 94.75 92 THR A N 1
ATOM 714 C CA . THR A 1 92 ? -4.668 -11.667 1.320 1.00 94.75 92 THR A CA 1
ATOM 715 C C . THR A 1 92 ? -5.039 -10.997 2.645 1.00 94.75 92 THR A C 1
ATOM 717 O O . THR A 1 92 ? -5.411 -9.822 2.688 1.00 94.75 92 THR A O 1
ATOM 720 N N . GLN A 1 93 ? -4.928 -11.736 3.752 1.00 93.69 93 GLN A N 1
ATOM 721 C CA . GLN A 1 93 ? -5.198 -11.175 5.078 1.00 93.69 93 GLN A CA 1
ATOM 722 C C . GLN A 1 93 ? -4.242 -10.017 5.410 1.00 93.69 93 GLN A C 1
ATOM 724 O O . GLN A 1 93 ? -4.696 -9.001 5.926 1.00 93.69 93 GLN A O 1
ATOM 729 N N . ASP A 1 94 ? -2.969 -10.124 5.025 1.00 95.19 94 ASP A N 1
ATOM 730 C CA . ASP A 1 94 ? -1.967 -9.074 5.238 1.00 95.19 94 ASP A CA 1
ATOM 731 C C . ASP A 1 94 ? -2.314 -7.788 4.471 1.00 95.19 94 ASP A C 1
ATOM 733 O O . ASP A 1 94 ? -2.180 -6.685 5.000 1.00 95.19 94 ASP A O 1
ATOM 737 N N . GLU A 1 95 ? -2.815 -7.901 3.236 1.00 92.38 95 GLU A N 1
ATOM 738 C CA . GLU A 1 95 ? -3.272 -6.738 2.463 1.00 92.38 95 GLU A CA 1
ATOM 739 C C . GLU A 1 95 ? -4.514 -6.096 3.090 1.00 92.38 95 GLU A C 1
ATOM 741 O O . GLU A 1 95 ? -4.604 -4.870 3.182 1.00 92.38 95 GLU A O 1
ATOM 746 N N . ILE A 1 96 ? -5.467 -6.907 3.557 1.00 96.31 96 ILE A N 1
ATOM 747 C CA . ILE A 1 96 ? -6.658 -6.424 4.271 1.00 96.31 96 ILE A CA 1
ATOM 748 C C . ILE A 1 96 ? -6.251 -5.679 5.548 1.00 96.31 96 ILE A C 1
ATOM 750 O O . ILE A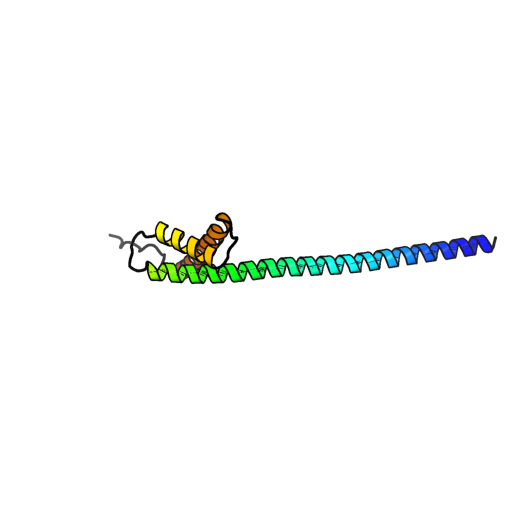 1 96 ? -6.771 -4.592 5.822 1.00 96.31 96 ILE A O 1
ATOM 754 N N . ASP A 1 97 ? -5.317 -6.245 6.310 1.00 96.31 97 ASP A N 1
ATOM 755 C CA . ASP A 1 97 ? -4.788 -5.655 7.535 1.00 96.31 97 ASP A CA 1
ATOM 756 C C . ASP A 1 97 ? -4.069 -4.336 7.239 1.00 96.31 97 ASP A C 1
ATOM 758 O O . ASP A 1 97 ? -4.353 -3.331 7.892 1.00 96.31 97 ASP A O 1
ATOM 762 N N . HIS A 1 98 ? -3.255 -4.296 6.181 1.00 96.19 98 HIS A N 1
ATOM 763 C CA . HIS A 1 98 ? -2.593 -3.080 5.717 1.00 96.19 98 HIS A CA 1
ATOM 764 C C . HIS A 1 98 ? -3.593 -1.961 5.395 1.00 96.19 98 HIS A C 1
ATOM 766 O O . HIS A 1 98 ? -3.431 -0.832 5.860 1.00 96.19 98 HIS A O 1
ATOM 772 N N . PHE A 1 99 ? -4.657 -2.252 4.638 1.00 96.56 99 PHE A N 1
ATOM 773 C CA . PHE A 1 99 ? -5.684 -1.247 4.342 1.00 96.56 99 PHE A CA 1
ATOM 774 C C . PHE A 1 99 ? -6.420 -0.784 5.603 1.00 96.56 99 PHE A C 1
ATOM 776 O O . PHE A 1 99 ? -6.692 0.410 5.746 1.00 96.56 99 PHE A O 1
ATOM 783 N N . ARG A 1 100 ? -6.723 -1.695 6.535 1.00 96.12 100 ARG A N 1
ATOM 784 C CA . ARG A 1 100 ? -7.368 -1.350 7.810 1.00 96.12 100 ARG A CA 1
ATOM 785 C C . ARG A 1 100 ? -6.491 -0.408 8.636 1.00 96.12 100 ARG A C 1
ATOM 787 O O . ARG A 1 100 ? -6.976 0.620 9.108 1.00 96.12 100 ARG A O 1
ATOM 794 N N . GLU A 1 101 ? -5.212 -0.734 8.785 1.00 95.75 101 GLU A N 1
ATOM 795 C CA . GLU A 1 101 ? -4.240 0.072 9.528 1.00 95.75 101 GLU A CA 1
ATOM 796 C C . GLU A 1 101 ? -4.003 1.434 8.882 1.00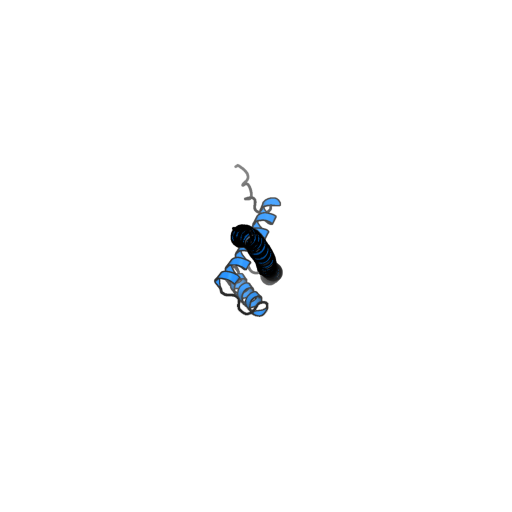 95.75 101 GLU A C 1
ATOM 798 O O . GLU A 1 101 ? -3.988 2.444 9.584 1.00 95.75 101 GLU A O 1
ATOM 803 N N . ALA A 1 102 ? -3.885 1.486 7.554 1.00 95.31 102 ALA A N 1
ATOM 804 C CA . ALA A 1 102 ? -3.698 2.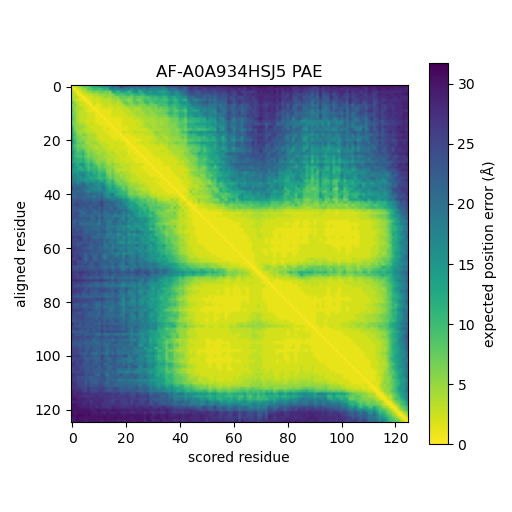735 6.826 1.00 95.31 102 ALA A CA 1
ATOM 805 C C . ALA A 1 102 ? -4.877 3.700 7.044 1.00 95.31 102 ALA A C 1
ATOM 807 O O . ALA A 1 102 ? -4.669 4.871 7.368 1.00 95.31 102 ALA A O 1
ATOM 808 N N . VAL A 1 103 ? -6.115 3.198 6.953 1.00 95.69 103 VAL A N 1
ATOM 809 C CA . VAL A 1 103 ? -7.327 3.994 7.207 1.00 95.69 103 VAL A CA 1
ATOM 810 C C . VAL A 1 103 ? -7.388 4.473 8.661 1.00 95.69 103 VAL A C 1
ATOM 812 O O . VAL A 1 103 ? -7.642 5.653 8.911 1.00 95.69 103 VAL A O 1
ATOM 815 N N . VAL A 1 104 ? -7.125 3.589 9.631 1.00 93.19 104 VAL A N 1
ATOM 816 C CA . VAL A 1 104 ? -7.096 3.951 11.060 1.00 93.19 104 VAL A CA 1
ATOM 817 C C . VAL A 1 104 ? -6.020 5.002 11.337 1.00 93.19 104 VAL A C 1
ATOM 819 O O . VAL A 1 104 ? -6.280 5.975 12.046 1.00 93.19 104 VAL A O 1
ATOM 822 N N . GLY A 1 105 ? -4.830 4.842 10.759 1.00 92.62 105 GLY A N 1
ATOM 823 C CA . GLY A 1 105 ? -3.729 5.792 10.874 1.00 92.62 105 GLY A CA 1
ATOM 824 C C . GLY A 1 105 ? -4.096 7.174 10.338 1.00 92.62 105 GLY A C 1
ATOM 825 O O . GLY A 1 105 ? -3.867 8.174 11.022 1.00 92.62 105 GLY A O 1
ATOM 826 N N . GLU A 1 106 ? -4.729 7.240 9.162 1.00 92.38 106 GLU A N 1
ATOM 827 C CA . GLU A 1 106 ? -5.215 8.499 8.583 1.00 92.38 106 GLU A CA 1
ATOM 828 C C . GLU A 1 106 ? -6.216 9.194 9.519 1.00 92.38 106 GLU A C 1
ATOM 830 O O . GLU A 1 106 ? -6.088 10.388 9.803 1.00 92.38 106 GLU A O 1
ATOM 835 N N . ILE A 1 107 ? -7.197 8.449 10.029 1.00 91.44 107 ILE A N 1
ATOM 836 C CA . ILE A 1 107 ? -8.263 8.995 10.876 1.00 91.44 107 ILE A CA 1
ATOM 837 C C . ILE A 1 107 ? -7.710 9.451 12.224 1.00 91.44 107 ILE A C 1
ATOM 839 O O . ILE A 1 107 ? -8.019 10.554 12.668 1.00 91.44 107 ILE A O 1
ATOM 843 N N . ASN A 1 108 ? -6.830 8.670 12.849 1.00 88.31 108 ASN A N 1
ATOM 844 C CA . ASN A 1 108 ? -6.174 9.063 14.095 1.00 88.31 108 ASN A CA 1
ATOM 845 C C . ASN A 1 108 ? -5.327 10.328 13.917 1.00 88.31 108 ASN A C 1
ATOM 847 O O . ASN A 1 108 ? -5.342 11.203 14.782 1.00 88.31 108 ASN A O 1
ATOM 851 N N . LEU A 1 109 ? -4.630 10.466 12.784 1.00 90.31 109 LEU A N 1
ATOM 852 C CA . LEU A 1 109 ? -3.891 11.684 12.451 1.00 90.31 109 LEU A CA 1
ATOM 853 C C . LEU A 1 109 ? -4.822 12.889 12.244 1.00 90.31 109 LEU A C 1
ATOM 855 O O . LEU A 1 109 ? -4.465 14.014 12.584 1.00 90.31 109 LEU A O 1
ATOM 859 N N . GLN A 1 110 ? -6.008 12.688 11.674 1.00 89.31 110 GLN A N 1
ATOM 860 C CA . GLN A 1 110 ? -6.999 13.758 11.531 1.00 89.31 110 GLN A CA 1
ATOM 861 C C . GLN A 1 110 ? -7.583 14.161 12.887 1.00 89.31 110 GLN A C 1
ATOM 863 O O . GLN A 1 110 ? -7.659 15.349 13.188 1.00 89.31 110 GLN A O 1
ATOM 868 N N . LEU A 1 111 ? -7.931 13.190 13.731 1.00 85.44 111 LEU A N 1
ATOM 869 C CA . LEU A 1 111 ? -8.471 13.422 15.070 1.00 85.44 111 LEU A CA 1
ATOM 870 C C . LEU A 1 111 ? -7.439 14.027 16.036 1.00 85.44 111 LEU A C 1
ATOM 872 O O . LEU A 1 111 ? -7.798 14.805 16.917 1.00 85.44 111 LEU A O 1
ATOM 876 N N . SER A 1 112 ? -6.150 13.720 15.882 1.00 85.06 112 SER A N 1
ATOM 877 C CA . SER A 1 112 ? -5.106 14.358 16.692 1.00 85.06 112 SER A CA 1
ATOM 878 C C . SER A 1 112 ? -4.969 15.846 16.363 1.00 85.06 112 SER A C 1
ATOM 880 O O . SER A 1 112 ? -4.797 16.661 17.268 1.00 85.06 112 SER A O 1
ATOM 882 N N . LYS A 1 113 ? -5.147 16.229 15.090 1.00 86.88 113 LYS A N 1
ATOM 883 C CA . LYS A 1 113 ? -5.143 17.636 14.653 1.00 86.88 113 LYS A CA 1
ATOM 884 C C . LYS A 1 113 ? -6.325 18.443 15.189 1.00 86.88 113 LYS A C 1
ATOM 886 O O . LYS A 1 113 ? -6.205 19.657 15.308 1.00 86.88 113 LYS A O 1
ATOM 891 N N . THR A 1 114 ? -7.452 17.806 15.513 1.00 83.50 114 THR A N 1
ATOM 892 C CA . THR A 1 114 ? -8.620 18.501 16.083 1.00 83.50 114 THR A CA 1
ATOM 893 C C . THR A 1 114 ? -8.532 18.692 17.597 1.00 83.50 114 THR A C 1
ATOM 895 O O . THR A 1 114 ? -9.386 19.360 18.171 1.00 83.50 114 THR A O 1
ATOM 898 N N . GLY A 1 115 ? -7.533 18.100 18.263 1.00 73.88 115 GLY A N 1
ATOM 899 C CA . GLY A 1 115 ? -7.420 18.109 19.723 1.00 73.88 115 GLY A CA 1
ATOM 900 C C . GLY A 1 115 ? -8.415 17.187 20.438 1.00 73.88 115 GLY A C 1
ATOM 901 O O . GLY A 1 115 ? -8.374 17.100 21.661 1.00 73.88 115 GLY A O 1
ATOM 902 N N . LEU A 1 116 ? -9.266 16.449 19.711 1.00 73.00 116 LEU A N 1
ATOM 903 C CA . LEU A 1 116 ? -10.250 15.522 20.296 1.00 73.00 116 LEU A CA 1
ATOM 904 C C . LEU A 1 116 ? -9.606 14.314 20.988 1.00 73.00 116 LEU A C 1
ATOM 906 O O . LEU A 1 116 ? -10.222 13.705 21.857 1.00 73.00 116 LEU A O 1
ATOM 910 N N . LEU A 1 117 ? -8.380 13.963 20.595 1.00 69.38 117 LEU A N 1
ATOM 911 C CA . LEU A 1 117 ? -7.602 12.884 21.212 1.00 69.38 117 LEU A CA 1
ATOM 912 C C . LEU A 1 117 ? -6.665 13.377 22.322 1.00 69.38 117 LEU A C 1
ATOM 914 O O . LEU A 1 117 ? -5.914 12.574 22.875 1.00 69.38 117 LEU A O 1
ATOM 918 N N . ALA A 1 118 ? -6.658 14.680 22.630 1.00 70.06 118 ALA A N 1
ATOM 919 C CA . ALA A 1 118 ? -5.839 15.190 23.719 1.00 70.06 118 ALA A CA 1
ATOM 920 C C . ALA A 1 118 ? -6.338 14.593 25.049 1.00 70.06 118 ALA A C 1
ATOM 922 O O . ALA A 1 118 ? -7.549 14.566 25.288 1.00 70.06 118 ALA A O 1
ATOM 923 N N . PRO A 1 119 ? -5.438 14.102 25.921 1.00 67.50 119 PRO A N 1
ATOM 924 C CA . PRO A 1 119 ? -5.841 13.641 27.239 1.00 67.50 119 PRO A CA 1
ATOM 925 C C . PRO A 1 119 ? -6.538 14.789 27.970 1.00 67.50 119 PRO A C 1
ATOM 927 O O . PRO A 1 119 ? -6.041 15.917 27.974 1.00 67.50 119 PRO A O 1
ATOM 930 N N . VAL A 1 120 ? -7.691 14.503 28.582 1.00 66.12 120 VAL A N 1
ATOM 931 C CA . VAL A 1 120 ? -8.380 15.467 29.443 1.00 66.12 120 VAL A CA 1
ATOM 932 C C . VAL A 1 120 ? -7.399 15.847 30.545 1.00 66.12 120 VAL A C 1
ATOM 934 O O . VAL A 1 120 ? -7.024 15.007 31.363 1.00 66.12 120 VAL A O 1
ATOM 937 N N . SER A 1 121 ? -6.929 17.091 30.542 1.00 64.19 121 SER A N 1
ATOM 938 C CA . SER A 1 121 ? -6.102 17.607 31.621 1.00 64.19 121 SER A CA 1
ATOM 939 C C . SER A 1 121 ? -6.929 17.581 32.904 1.00 64.19 121 SER A C 1
ATOM 941 O O . SER A 1 121 ? -7.908 18.313 33.045 1.00 64.19 121 SER A O 1
ATOM 943 N N . SER A 1 122 ? -6.553 16.710 33.840 1.00 53.44 122 SER A N 1
ATOM 944 C CA . SER A 1 122 ? -7.134 16.692 35.181 1.00 53.44 122 SER A CA 1
ATOM 945 C C . SER A 1 122 ? -6.977 18.080 35.819 1.00 53.44 122 SER A C 1
ATOM 947 O O . SER A 1 122 ? -5.879 18.647 35.737 1.00 53.44 122 SER A O 1
ATOM 949 N N . PRO A 1 123 ? -8.014 18.645 36.467 1.00 53.00 123 PRO A N 1
ATOM 950 C CA . PRO A 1 123 ? -7.845 19.853 37.262 1.00 53.00 123 PRO A CA 1
ATOM 951 C C . PRO A 1 123 ? -6.772 19.588 38.319 1.00 53.00 123 PRO A C 1
ATOM 953 O O . PRO A 1 123 ? -6.843 18.587 39.036 1.00 53.00 123 PRO A O 1
ATOM 956 N N . LYS A 1 124 ? -5.760 20.457 38.384 1.00 50.38 124 LYS A N 1
ATOM 957 C CA . LYS A 1 124 ? -4.793 20.450 39.485 1.00 50.38 124 LYS A CA 1
ATOM 958 C C . LYS A 1 124 ? -5.580 20.674 40.781 1.00 50.38 124 LYS A C 1
ATOM 960 O O . LYS A 1 124 ? -6.282 21.680 40.875 1.00 50.38 1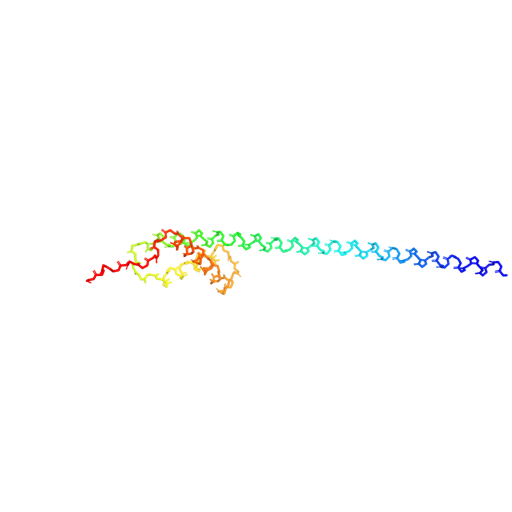24 LYS A O 1
ATOM 965 N N . GLN A 1 125 ? -5.510 19.704 41.693 1.00 45.66 125 GLN A N 1
ATOM 966 C CA . GLN A 1 125 ? -5.927 19.875 43.087 1.00 45.66 125 GLN A CA 1
ATOM 967 C C . GLN A 1 125 ? -5.029 20.899 43.777 1.00 45.66 125 GLN A C 1
ATOM 969 O O . GLN A 1 125 ? -3.830 20.957 43.413 1.00 45.66 125 GLN A O 1
#

Radius of gyration: 30.55 Å; Cα contacts (8 Å, |Δi|>4): 37; chains: 1; bounding box: 70×32×98 Å

Mean predicted aligned error: 11.86 Å

Sequence (125 aa):
MENQVISIFVQAVLVILGALVSYLTTVAVSYLSKKKEALIKQMGADQYNITYNIAKSIFFAVEQQFKSMPKSGQQKADMFNKMLLNKVPGLTQDEIDHFREAVVGEINLQLSKTGLLAPVSSPKQ

pLDDT: mean 85.75, std 10.82, range [45.66, 97.62]

Organism: NCBI:txid339861

Secondary structure (DSSP, 8-state):
-HHHHHHHHHHHHHHHHHHHHHHHHHHHHHHHHHHHHHHHHHHHHHHHHHHHHHHHHHHHHHHHHTTT-TT-HHHHHHHHHHHHHHHSTT--HHHHHHHHHHHHHHHHHHHHHTTTTS---PPP-

Solvent-accessible surface area (backbone atoms only — not comparable to full-atom values): 7105 Å² total; per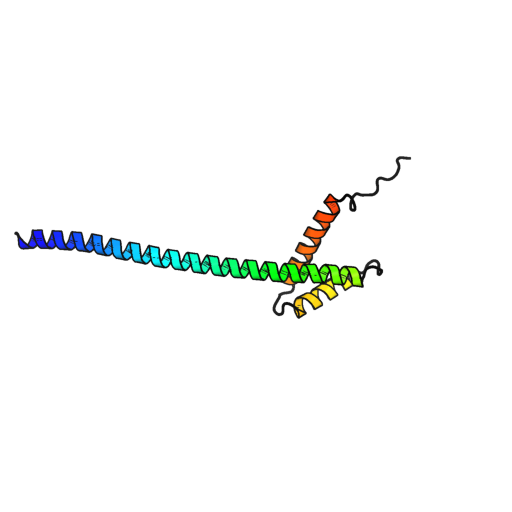-residue (Å²): 116,69,69,60,57,52,51,52,53,53,50,54,51,51,51,53,51,51,51,50,54,53,47,54,51,51,52,51,52,51,52,52,51,53,51,51,51,50,50,54,52,47,53,51,52,50,51,49,52,52,52,45,54,52,44,45,54,44,50,54,52,46,52,60,75,42,68,89,46,82,91,43,64,65,63,45,52,55,50,42,49,55,54,45,42,72,76,46,70,87,66,51,71,67,56,50,49,50,46,51,49,52,46,50,50,53,49,51,56,53,40,51,74,70,51,76,66,54,76,79,78,72,80,83,128